Protein AF-A0AB36M5H4-F1 (afdb_monomer)

Structure (mmCIF, N/CA/C/O backbone):
data_AF-A0AB36M5H4-F1
#
_entry.id   AF-A0AB36M5H4-F1
#
loop_
_atom_site.group_PDB
_atom_site.id
_atom_site.type_symbol
_atom_site.label_atom_id
_atom_site.label_alt_id
_atom_site.label_comp_id
_atom_site.label_asym_id
_atom_site.label_entity_id
_atom_site.label_seq_id
_atom_site.pdbx_PDB_ins_code
_atom_site.Cartn_x
_atom_site.Cartn_y
_atom_site.Cartn_z
_atom_site.occupancy
_atom_site.B_iso_or_equiv
_atom_site.auth_seq_id
_atom_site.auth_comp_id
_atom_site.auth_asym_id
_atom_site.auth_atom_id
_atom_site.pdbx_PDB_model_num
ATOM 1 N N . MET A 1 1 ? -35.660 7.184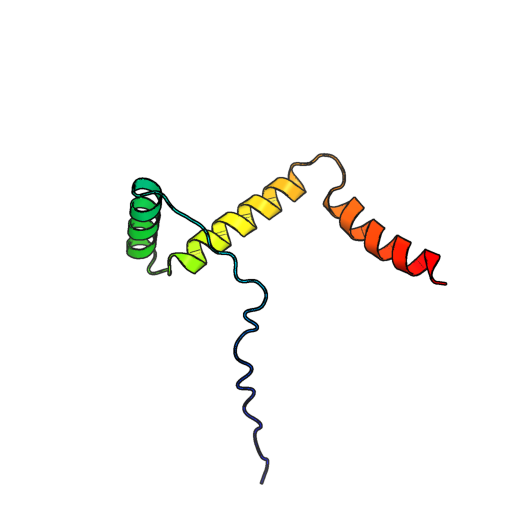 -29.510 1.00 38.19 1 MET A N 1
ATOM 2 C CA . MET A 1 1 ? -35.443 6.750 -28.112 1.00 38.19 1 MET A CA 1
ATOM 3 C C . MET A 1 1 ? -34.065 6.111 -28.037 1.00 38.19 1 MET A C 1
ATOM 5 O O . MET A 1 1 ? -33.893 5.030 -28.578 1.00 38.19 1 MET A O 1
ATOM 9 N N . SER A 1 2 ? -33.072 6.819 -27.492 1.00 42.28 2 SER A N 1
ATOM 10 C CA . SER A 1 2 ? -31.698 6.309 -27.365 1.00 42.28 2 SER A CA 1
ATOM 11 C C . SER A 1 2 ? -31.588 5.489 -26.079 1.00 42.28 2 SER A C 1
ATOM 13 O O . SER A 1 2 ? -31.865 6.011 -24.999 1.00 42.28 2 SER A O 1
ATOM 15 N N . GLN A 1 3 ? -31.260 4.203 -26.192 1.00 44.78 3 GLN A N 1
ATOM 16 C CA . GLN A 1 3 ? -31.000 3.339 -25.043 1.00 44.78 3 GLN A CA 1
ATOM 17 C C . GLN A 1 3 ? -29.583 3.613 -24.526 1.00 44.78 3 GLN A C 1
ATOM 19 O O . GLN A 1 3 ? -28.600 3.320 -25.201 1.00 44.78 3 GLN A O 1
ATOM 24 N N . PHE A 1 4 ? -29.472 4.167 -23.319 1.00 50.34 4 PHE A N 1
ATOM 25 C CA . PHE A 1 4 ? -28.202 4.239 -22.601 1.00 50.34 4 PHE A CA 1
ATOM 26 C C . PHE A 1 4 ? -27.860 2.850 -22.053 1.00 50.34 4 PHE A C 1
ATOM 28 O O . PHE A 1 4 ? -28.531 2.345 -21.154 1.00 50.34 4 PHE A O 1
ATOM 35 N N . VAL A 1 5 ? -26.812 2.231 -22.595 1.00 51.75 5 VAL A N 1
ATOM 36 C CA . VAL A 1 5 ? -26.224 1.010 -22.035 1.00 51.75 5 VAL A CA 1
ATOM 37 C C . VAL A 1 5 ? -25.462 1.406 -20.771 1.00 51.75 5 VAL A C 1
ATOM 39 O O . VAL A 1 5 ? -24.427 2.069 -20.842 1.00 51.75 5 VAL A O 1
ATOM 42 N N . SER A 1 6 ? -25.975 1.030 -19.599 1.00 53.44 6 SER A N 1
ATOM 43 C CA . SER A 1 6 ? -25.221 1.167 -18.357 1.00 53.44 6 SER A CA 1
ATOM 44 C C . SER A 1 6 ? -24.145 0.080 -18.319 1.00 53.44 6 SER A C 1
ATOM 46 O O . SER A 1 6 ? -24.418 -1.106 -18.137 1.00 53.44 6 SER A O 1
ATOM 48 N N . TYR A 1 7 ? -22.885 0.471 -18.499 1.00 51.59 7 TYR A N 1
ATOM 49 C CA . TYR A 1 7 ? -21.762 -0.414 -18.211 1.00 51.59 7 TYR A CA 1
ATOM 50 C C . TYR A 1 7 ? -21.647 -0.581 -16.692 1.00 51.59 7 TYR A C 1
ATOM 52 O O . TYR A 1 7 ? -20.826 0.055 -16.037 1.00 51.59 7 TYR 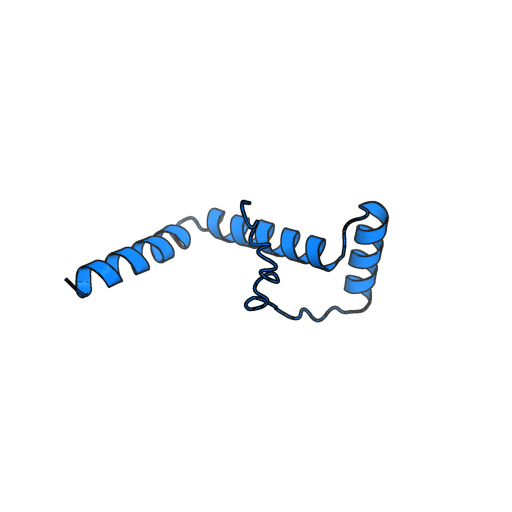A O 1
ATOM 60 N N . GLN A 1 8 ? -22.439 -1.481 -16.107 1.00 57.41 8 GLN A N 1
ATOM 61 C CA . GLN A 1 8 ? -22.090 -2.097 -14.825 1.00 57.41 8 GLN A CA 1
ATOM 62 C C . GLN A 1 8 ? -20.957 -3.112 -15.044 1.00 57.41 8 GLN A C 1
ATOM 64 O O . GLN A 1 8 ? -21.082 -4.294 -14.726 1.00 57.41 8 GLN A O 1
ATOM 69 N N . SER A 1 9 ? -19.823 -2.676 -15.598 1.00 62.19 9 SER A N 1
ATOM 70 C CA . SER A 1 9 ? -18.612 -3.488 -15.524 1.00 62.19 9 SER A CA 1
ATOM 71 C C . SER A 1 9 ? -18.169 -3.414 -14.062 1.00 62.19 9 SER A C 1
ATOM 73 O O . SER A 1 9 ? -17.577 -2.423 -13.624 1.00 62.19 9 SER A O 1
ATOM 75 N N . LYS A 1 10 ? -18.544 -4.418 -13.257 1.00 62.72 10 LYS A N 1
ATOM 76 C CA . LYS A 1 10 ? -17.939 -4.621 -11.935 1.00 62.72 10 LYS A CA 1
ATOM 77 C C . LYS A 1 10 ? -16.429 -4.538 -12.135 1.00 62.72 10 LYS A C 1
ATOM 79 O O . LYS A 1 10 ? -15.920 -5.188 -13.044 1.00 62.72 10 LYS A O 1
ATOM 84 N N . GLN A 1 11 ? -15.736 -3.733 -11.328 1.00 61.16 11 GLN A N 1
ATOM 85 C CA . GLN A 1 11 ? -14.287 -3.590 -11.474 1.00 61.16 11 GLN A CA 1
ATOM 86 C C . GLN A 1 11 ? -13.634 -4.981 -11.536 1.00 61.16 11 GLN A C 1
ATOM 88 O O . GLN A 1 11 ? -13.936 -5.799 -10.655 1.00 61.16 11 GLN A O 1
ATOM 93 N N . PRO A 1 12 ? -12.780 -5.258 -12.542 1.00 62.66 12 PRO A N 1
ATOM 94 C CA . PRO A 1 12 ? -12.106 -6.541 -12.658 1.00 62.66 12 PRO A CA 1
ATOM 95 C C . PRO A 1 12 ? -11.389 -6.848 -11.341 1.00 62.66 12 PRO A C 1
ATOM 97 O O . PRO A 1 12 ? -10.615 -6.040 -10.822 1.00 62.66 12 PRO A O 1
ATOM 100 N N . ARG A 1 13 ? -11.718 -7.993 -10.737 1.00 61.25 13 ARG A N 1
ATOM 101 C CA . ARG A 1 13 ? -11.194 -8.412 -9.423 1.00 61.25 13 ARG A CA 1
ATOM 102 C C .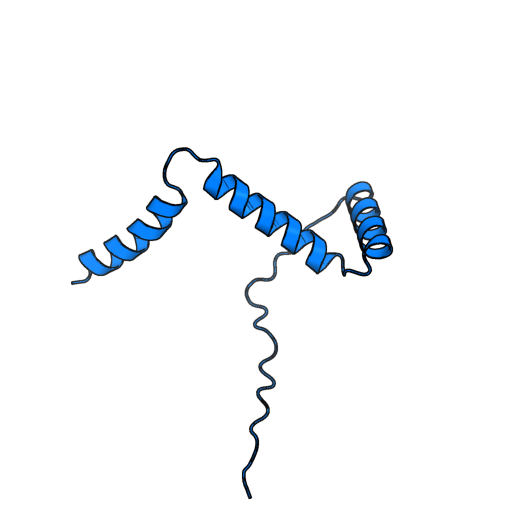 ARG A 1 13 ? -9.925 -9.254 -9.564 1.00 61.25 13 ARG A C 1
ATOM 104 O O . ARG A 1 13 ? -9.470 -9.810 -8.568 1.00 61.25 13 ARG A O 1
ATOM 111 N N . ASP A 1 14 ? -9.367 -9.310 -10.767 1.00 71.94 14 ASP A N 1
AT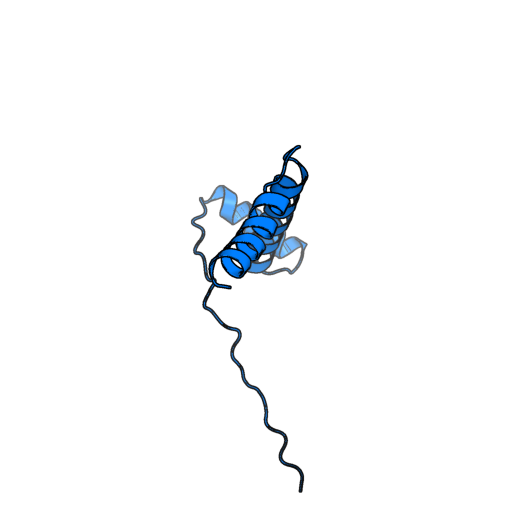OM 112 C CA . ASP A 1 14 ? -8.364 -10.293 -11.181 1.00 71.94 14 ASP A CA 1
ATOM 113 C C . ASP A 1 14 ? -7.022 -10.108 -10.453 1.00 71.94 14 ASP A C 1
ATOM 115 O O . ASP A 1 14 ? -6.274 -11.060 -10.266 1.00 71.94 14 ASP A O 1
ATOM 119 N N . ASN A 1 15 ? -6.768 -8.907 -9.918 1.00 70.81 15 ASN A N 1
ATOM 120 C CA . ASN A 1 15 ? -5.533 -8.553 -9.213 1.00 70.81 15 ASN A CA 1
ATOM 121 C C . ASN A 1 15 ? -5.732 -8.354 -7.703 1.00 70.81 15 ASN A C 1
ATOM 123 O O . ASN A 1 15 ? -5.243 -7.390 -7.109 1.00 70.81 15 ASN A O 1
ATOM 127 N N . ARG A 1 16 ? -6.475 -9.254 -7.053 1.00 80.88 16 ARG A N 1
ATOM 128 C CA . ARG A 1 16 ? -6.609 -9.259 -5.588 1.00 80.88 16 ARG A CA 1
ATOM 129 C C . ARG A 1 16 ? -5.477 -10.046 -4.948 1.00 80.88 16 ARG A C 1
ATOM 131 O O . ARG A 1 16 ? -5.319 -11.238 -5.192 1.00 80.88 16 ARG A O 1
ATOM 138 N N . ARG A 1 17 ? -4.713 -9.373 -4.091 1.00 84.31 17 ARG A N 1
ATOM 139 C CA . ARG A 1 17 ? -3.694 -9.989 -3.240 1.00 84.31 17 ARG A CA 1
ATOM 140 C C . ARG A 1 17 ? -4.122 -9.838 -1.788 1.00 84.31 17 ARG A C 1
ATOM 142 O O . ARG A 1 17 ? -4.481 -8.741 -1.367 1.00 84.31 17 ARG A O 1
ATOM 149 N N . ASN A 1 18 ? -4.105 -10.945 -1.055 1.00 89.00 18 ASN A N 1
ATOM 150 C CA . ASN A 1 18 ? -4.319 -10.928 0.385 1.00 89.00 18 ASN A CA 1
ATOM 151 C C . ASN A 1 18 ? -2.998 -10.570 1.062 1.00 89.00 18 ASN A C 1
ATOM 153 O O . ASN A 1 18 ? -1.951 -11.099 0.691 1.00 89.00 18 ASN A O 1
ATOM 157 N N . VAL A 1 19 ? -3.066 -9.675 2.041 1.00 88.38 19 VAL A N 1
ATOM 158 C CA . VAL A 1 19 ? -1.933 -9.295 2.883 1.00 88.38 19 VAL A CA 1
ATOM 159 C C . VAL A 1 19 ? -2.288 -9.709 4.301 1.00 88.38 19 VAL A C 1
ATOM 161 O O . VAL A 1 19 ? -3.339 -9.322 4.808 1.00 88.38 19 VAL A O 1
ATOM 164 N N . ASN A 1 20 ? -1.431 -10.521 4.910 1.00 94.50 20 ASN A N 1
ATOM 165 C CA . ASN A 1 20 ? -1.571 -10.891 6.310 1.00 94.50 20 ASN A CA 1
ATOM 166 C C . ASN A 1 20 ? -0.865 -9.831 7.146 1.00 94.50 20 ASN A C 1
ATOM 168 O O . ASN A 1 20 ? 0.291 -9.520 6.871 1.00 94.50 20 ASN A O 1
ATOM 172 N N . LEU A 1 21 ? -1.569 -9.296 8.138 1.00 94.62 21 LEU A N 1
ATOM 173 C CA . LEU A 1 21 ? -1.042 -8.303 9.064 1.00 94.62 21 LEU A CA 1
ATOM 174 C C . LEU A 1 21 ? -0.949 -8.921 10.455 1.00 94.62 21 LEU A C 1
ATOM 176 O O . LEU A 1 21 ? -1.840 -9.675 10.857 1.00 94.62 21 LEU A O 1
ATOM 180 N N . ASN A 1 22 ? 0.103 -8.581 11.191 1.00 97.69 22 ASN A N 1
ATOM 181 C CA . ASN A 1 22 ? 0.124 -8.795 12.633 1.00 97.69 22 ASN A CA 1
ATOM 182 C C . ASN A 1 22 ? -0.715 -7.723 13.357 1.00 97.69 22 ASN A C 1
ATOM 184 O O . ASN A 1 22 ? -1.195 -6.763 12.750 1.00 97.69 22 ASN A O 1
ATOM 188 N N . GLU A 1 23 ? -0.908 -7.896 14.666 1.00 97.94 23 GLU A N 1
ATOM 189 C CA . GLU A 1 23 ? -1.776 -7.011 1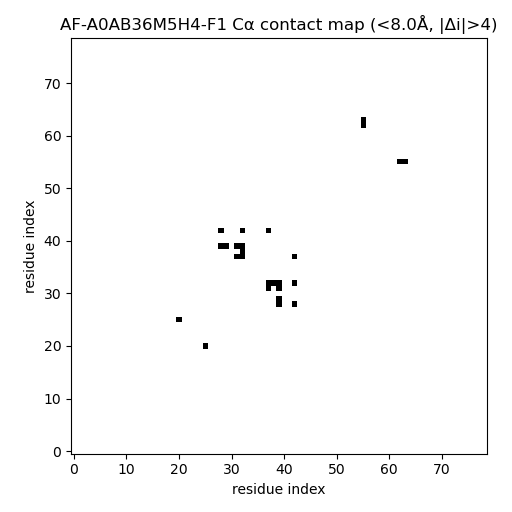5.452 1.00 97.94 23 GLU A CA 1
ATOM 190 C C . GLU A 1 23 ? -1.294 -5.554 15.431 1.00 97.94 23 GLU A C 1
ATOM 192 O O . GLU A 1 23 ? -2.082 -4.640 15.200 1.00 97.94 23 GLU A O 1
ATOM 197 N N . SER A 1 24 ? 0.013 -5.331 15.581 1.00 97.94 24 SER A N 1
ATOM 198 C CA . SER A 1 24 ? 0.606 -3.990 15.573 1.00 97.94 24 SER A CA 1
ATOM 199 C C . SER A 1 24 ? 0.447 -3.292 14.219 1.00 97.94 24 SER A C 1
ATOM 201 O O . SER A 1 24 ? 0.116 -2.108 14.163 1.00 97.94 24 SER A O 1
ATOM 203 N N . GLU A 1 25 ? 0.653 -4.016 13.116 1.00 96.94 25 GLU A N 1
ATOM 204 C CA . GLU A 1 25 ? 0.451 -3.502 11.756 1.00 96.94 25 GLU A CA 1
ATOM 205 C C . GLU A 1 25 ? -1.013 -3.139 11.515 1.00 96.94 25 GLU A C 1
ATOM 207 O O . GLU A 1 25 ? -1.312 -2.075 10.971 1.00 96.94 25 GLU A O 1
ATOM 212 N N . LYS A 1 26 ? -1.938 -3.997 11.954 1.00 96.75 26 LYS A N 1
ATOM 213 C CA . LYS A 1 26 ? -3.371 -3.733 11.854 1.00 96.75 26 LYS A CA 1
ATOM 214 C C . LYS A 1 26 ? -3.754 -2.477 12.639 1.00 96.75 26 LYS A C 1
ATOM 216 O O . LYS A 1 26 ? -4.395 -1.601 12.067 1.00 96.75 26 LYS A O 1
ATOM 221 N N . MET A 1 27 ? -3.301 -2.348 13.889 1.00 97.88 27 MET A N 1
ATOM 222 C CA . MET A 1 27 ? -3.543 -1.156 14.712 1.00 97.88 27 MET A CA 1
ATOM 223 C C . MET A 1 27 ? -3.027 0.122 14.045 1.00 97.88 27 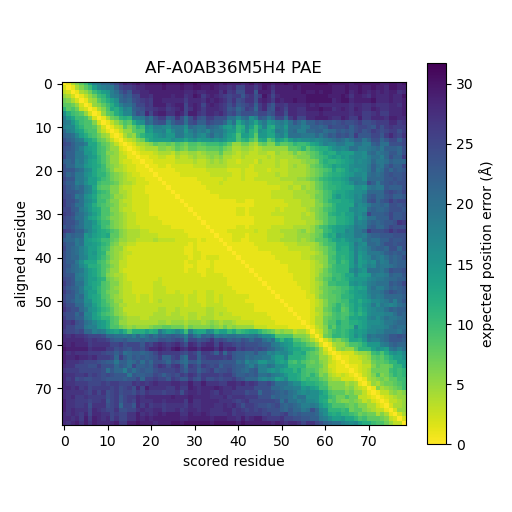MET A C 1
ATOM 225 O O . MET A 1 27 ? -3.706 1.150 14.065 1.00 97.88 27 MET A O 1
ATOM 229 N N . LEU A 1 28 ? -1.844 0.063 13.426 1.00 97.25 28 LEU A N 1
ATOM 230 C CA . LEU A 1 28 ? -1.288 1.189 12.683 1.00 97.25 28 LEU A CA 1
ATOM 231 C C . LEU A 1 28 ? -2.197 1.583 11.511 1.00 97.25 28 LEU A C 1
ATOM 233 O O . LEU A 1 28 ? -2.560 2.753 11.383 1.00 97.25 28 LEU A O 1
ATOM 237 N N . PHE A 1 29 ? -2.591 0.626 10.669 1.00 96.94 29 PHE A N 1
ATOM 238 C CA . PHE A 1 29 ? -3.446 0.921 9.521 1.00 96.94 29 PHE A CA 1
ATOM 239 C C . PHE A 1 29 ? -4.856 1.367 9.927 1.00 96.94 29 PHE A C 1
ATOM 241 O O . PHE A 1 29 ? -5.411 2.250 9.270 1.00 96.94 29 PHE A O 1
ATOM 248 N N . ASP A 1 30 ? -5.406 0.828 11.016 1.00 97.69 30 ASP A N 1
ATOM 249 C CA . ASP A 1 30 ? -6.671 1.279 11.602 1.00 97.69 30 ASP A CA 1
ATOM 250 C C . ASP A 1 30 ? -6.572 2.755 12.024 1.00 97.69 30 ASP A C 1
ATOM 252 O O . ASP A 1 30 ? -7.413 3.568 11.633 1.00 97.69 30 ASP A O 1
ATOM 256 N N . ALA A 1 31 ? -5.511 3.135 12.745 1.00 98.00 31 ALA A N 1
ATOM 257 C CA . ALA A 1 31 ? -5.279 4.521 13.150 1.00 98.00 31 ALA A CA 1
ATOM 258 C C . ALA A 1 31 ? -5.115 5.455 11.938 1.00 98.00 31 ALA A C 1
ATOM 260 O O . ALA A 1 31 ? -5.729 6.521 11.879 1.00 98.00 31 ALA A O 1
ATOM 261 N N . MET A 1 32 ? -4.347 5.042 10.925 1.00 97.06 32 MET A N 1
ATOM 262 C CA . MET A 1 32 ? -4.190 5.815 9.688 1.00 97.06 32 MET A CA 1
ATOM 263 C C . MET A 1 32 ? -5.517 5.982 8.943 1.00 97.06 32 MET A C 1
ATOM 265 O O . MET A 1 32 ? -5.799 7.060 8.418 1.00 97.06 32 MET A O 1
ATOM 269 N N . SER A 1 33 ? -6.346 4.937 8.909 1.00 97.88 33 SER A N 1
ATOM 270 C CA . SER A 1 33 ? -7.667 4.984 8.285 1.00 97.88 33 SER A CA 1
ATOM 271 C C . SER A 1 33 ? -8.590 5.971 8.997 1.00 97.88 33 SER A C 1
ATOM 273 O O . SER A 1 33 ? -9.252 6.769 8.335 1.00 97.88 33 SER A O 1
ATOM 275 N N . GLN A 1 34 ? -8.566 5.993 10.333 1.00 97.81 34 GLN A N 1
ATOM 276 C CA . GLN A 1 34 ? -9.331 6.949 11.137 1.00 97.81 34 GLN A CA 1
ATOM 277 C C . GLN A 1 34 ? -8.875 8.396 10.915 1.00 97.81 34 GLN A C 1
ATOM 279 O O . GLN A 1 34 ? -9.713 9.280 10.759 1.00 97.81 34 GLN A O 1
ATOM 284 N N . ILE A 1 35 ? -7.562 8.639 10.855 1.00 97.62 35 ILE A N 1
ATOM 285 C CA . ILE A 1 35 ? -7.001 9.986 10.656 1.00 97.62 35 ILE A CA 1
ATOM 286 C C . ILE A 1 35 ? -7.312 10.521 9.253 1.00 97.62 35 ILE A C 1
ATOM 288 O O . ILE A 1 35 ? -7.636 11.694 9.088 1.00 97.62 35 ILE A O 1
ATOM 292 N N . THR A 1 36 ? -7.189 9.673 8.232 1.00 95.94 36 THR A N 1
ATOM 293 C CA . THR A 1 36 ? -7.287 10.093 6.823 1.00 95.94 36 THR A CA 1
ATOM 294 C C . THR A 1 36 ? -8.689 9.950 6.235 1.00 95.94 36 THR A C 1
ATOM 296 O O . THR A 1 36 ? -8.923 10.396 5.113 1.00 95.94 36 THR A O 1
ATOM 299 N N . GLY A 1 37 ? -9.603 9.261 6.926 1.00 96.81 37 GLY A N 1
ATOM 300 C CA . GLY A 1 37 ? -10.896 8.845 6.374 1.00 96.81 37 GLY A CA 1
ATOM 301 C C . GLY A 1 37 ? -10.779 7.864 5.199 1.00 96.81 37 GLY A C 1
ATOM 302 O O . GLY A 1 37 ? -11.766 7.598 4.513 1.00 96.81 37 GLY A O 1
ATOM 303 N N . THR A 1 38 ? -9.580 7.336 4.931 1.00 95.88 38 THR A N 1
ATOM 304 C CA . THR A 1 38 ? -9.304 6.489 3.769 1.00 95.88 38 THR A CA 1
ATOM 305 C C . THR A 1 38 ? -9.346 5.013 4.168 1.00 95.88 38 THR A C 1
ATOM 307 O O . THR A 1 38 ? -8.720 4.628 5.156 1.00 95.88 38 THR A O 1
ATOM 310 N N . PRO A 1 39 ? -10.037 4.139 3.415 1.00 95.94 39 PRO A N 1
ATOM 311 C CA . PRO A 1 39 ? -10.041 2.703 3.674 1.00 95.94 39 PRO A CA 1
ATOM 312 C C . PRO A 1 39 ? -8.637 2.081 3.695 1.00 95.94 39 PRO A C 1
ATOM 314 O O . PRO A 1 39 ? -7.830 2.320 2.796 1.00 95.94 39 PRO A O 1
ATOM 317 N N . ILE A 1 40 ? -8.386 1.181 4.649 1.00 94.81 40 ILE A N 1
ATOM 318 C CA . ILE A 1 40 ? -7.100 0.475 4.832 1.00 94.81 40 ILE A CA 1
ATOM 319 C C . ILE A 1 40 ? -6.590 -0.168 3.537 1.00 94.81 40 ILE A C 1
ATOM 321 O O . ILE A 1 40 ? -5.417 -0.052 3.197 1.00 94.81 40 ILE A O 1
ATOM 325 N N . ALA A 1 41 ? -7.479 -0.802 2.767 1.00 92.12 41 ALA A N 1
ATOM 326 C CA . ALA A 1 41 ? -7.111 -1.441 1.503 1.00 92.12 41 ALA A CA 1
ATOM 327 C C . ALA A 1 41 ? -6.564 -0.451 0.456 1.00 92.12 41 ALA A C 1
ATOM 329 O O . ALA A 1 41 ? -5.759 -0.839 -0.390 1.00 92.12 41 ALA A O 1
ATOM 330 N N . ILE A 1 42 ? -7.007 0.810 0.495 1.00 93.31 42 ILE A N 1
ATOM 331 C CA . ILE A 1 42 ? -6.497 1.878 -0.372 1.00 93.31 42 ILE A CA 1
ATOM 332 C C . ILE A 1 42 ? -5.139 2.346 0.150 1.00 93.31 42 ILE A C 1
ATOM 334 O O . ILE A 1 42 ? -4.194 2.396 -0.631 1.00 93.31 42 ILE A O 1
ATOM 338 N N . ILE A 1 43 ? -5.006 2.561 1.463 1.00 95.38 43 ILE A N 1
ATOM 339 C CA . ILE A 1 43 ? -3.737 2.947 2.101 1.00 95.38 43 ILE A CA 1
ATOM 340 C C . ILE A 1 43 ? -2.633 1.932 1.769 1.00 95.38 43 ILE A C 1
ATOM 342 O O . ILE A 1 43 ? -1.595 2.302 1.223 1.00 95.38 43 ILE A O 1
ATOM 346 N N . ILE A 1 44 ? -2.871 0.639 2.014 1.00 94.38 44 ILE A N 1
ATOM 347 C CA . ILE A 1 44 ? -1.894 -0.428 1.737 1.00 94.38 44 ILE A CA 1
ATOM 348 C C . ILE A 1 44 ? -1.513 -0.454 0.250 1.00 94.38 44 ILE A C 1
ATOM 350 O O . ILE A 1 44 ? -0.338 -0.602 -0.091 1.00 94.38 44 ILE A O 1
ATOM 354 N N . ARG A 1 45 ? -2.490 -0.274 -0.648 1.00 92.12 45 ARG A N 1
ATOM 355 C CA . ARG A 1 45 ? -2.239 -0.229 -2.094 1.00 92.12 45 ARG A CA 1
ATOM 356 C C . ARG A 1 45 ? -1.34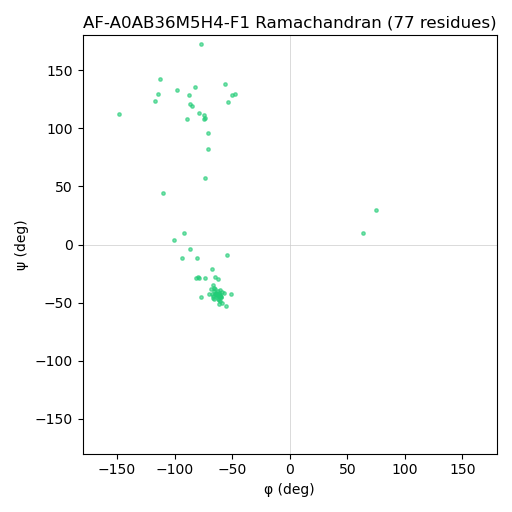8 0.949 -2.475 1.00 92.12 45 ARG A C 1
ATOM 358 O O . ARG A 1 45 ? -0.421 0.770 -3.259 1.00 92.12 45 ARG A O 1
ATOM 365 N N . GLU A 1 46 ? -1.620 2.134 -1.942 1.00 92.94 46 GLU A N 1
ATOM 366 C CA . GLU A 1 46 ? -0.819 3.324 -2.223 1.00 92.94 46 GLU A CA 1
ATOM 367 C C . GLU A 1 46 ? 0.613 3.182 -1.710 1.00 92.94 46 GLU A C 1
ATOM 369 O O . GLU A 1 46 ? 1.548 3.511 -2.439 1.00 92.94 46 GLU A O 1
ATOM 374 N N . PHE A 1 47 ? 0.801 2.636 -0.506 1.00 92.94 47 PHE A N 1
ATOM 375 C CA . PHE A 1 47 ? 2.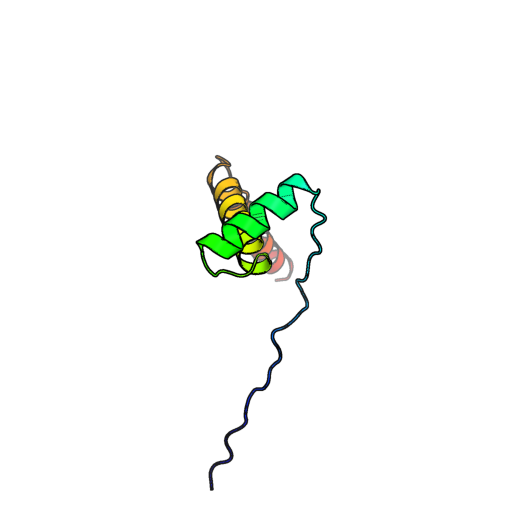129 2.332 0.027 1.00 92.94 47 PHE A CA 1
ATOM 376 C C . PHE A 1 47 ? 2.895 1.367 -0.878 1.00 92.94 47 PHE A C 1
ATOM 378 O O . PHE A 1 47 ? 4.027 1.658 -1.267 1.00 92.94 47 PHE A O 1
ATOM 385 N N . ALA A 1 48 ? 2.264 0.253 -1.260 1.00 91.38 48 ALA A N 1
ATOM 386 C CA . ALA A 1 48 ? 2.880 -0.744 -2.128 1.00 91.38 48 ALA A CA 1
ATOM 387 C C . ALA A 1 48 ? 3.267 -0.155 -3.494 1.00 91.38 48 ALA A C 1
ATOM 389 O O . ALA A 1 48 ? 4.383 -0.377 -3.961 1.00 91.38 48 ALA A O 1
ATOM 390 N N . LEU A 1 49 ? 2.387 0.640 -4.115 1.00 91.19 49 LEU A N 1
ATOM 391 C CA . LEU A 1 49 ? 2.660 1.279 -5.406 1.00 91.19 49 LEU A CA 1
ATOM 392 C C . LEU A 1 49 ? 3.779 2.319 -5.313 1.00 91.19 49 LEU A C 1
ATOM 394 O O . LEU A 1 49 ? 4.691 2.306 -6.138 1.00 91.19 49 LEU A O 1
ATOM 398 N N . ARG A 1 50 ? 3.749 3.193 -4.300 1.00 92.44 50 ARG A N 1
ATOM 399 C CA . ARG A 1 50 ? 4.799 4.203 -4.090 1.00 92.44 50 ARG A CA 1
ATOM 400 C C . ARG A 1 50 ? 6.156 3.547 -3.854 1.00 92.44 50 ARG A C 1
ATOM 402 O O . ARG A 1 50 ? 7.153 3.992 -4.419 1.00 92.44 50 ARG A O 1
ATOM 409 N N . HIS A 1 51 ? 6.193 2.478 -3.060 1.00 90.69 51 HIS A N 1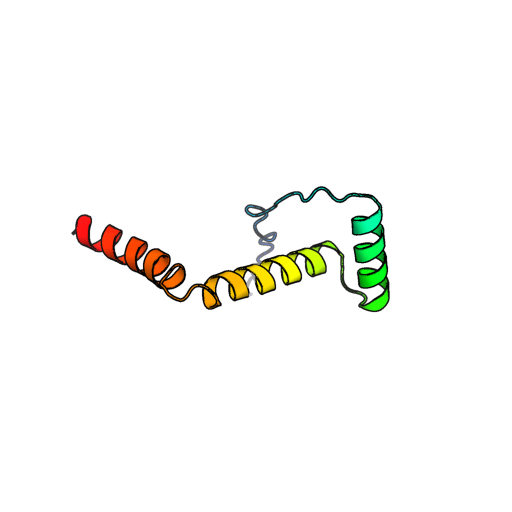
ATOM 410 C CA . HIS A 1 51 ? 7.422 1.735 -2.815 1.00 90.69 51 HIS A CA 1
ATOM 411 C C . HIS A 1 51 ? 7.922 1.020 -4.077 1.00 90.69 51 HIS A C 1
ATOM 413 O O . HIS A 1 51 ? 9.101 1.131 -4.399 1.00 90.69 51 HIS A O 1
ATOM 419 N N . ALA A 1 52 ? 7.036 0.367 -4.835 1.00 87.50 52 ALA A N 1
ATOM 420 C CA . ALA A 1 52 ? 7.395 -0.292 -6.090 1.00 87.50 52 ALA A CA 1
ATOM 421 C C . ALA A 1 52 ? 7.988 0.691 -7.110 1.00 87.50 52 ALA A C 1
ATOM 423 O O . ALA A 1 52 ? 9.036 0.412 -7.686 1.00 87.50 52 ALA A O 1
ATOM 424 N N . ILE A 1 53 ? 7.369 1.864 -7.286 1.00 87.62 53 ILE A N 1
ATOM 425 C CA . ILE A 1 53 ? 7.904 2.924 -8.153 1.00 87.62 53 ILE A CA 1
ATOM 426 C C . ILE A 1 53 ? 9.288 3.351 -7.667 1.00 87.62 53 ILE A C 1
ATOM 428 O O . ILE A 1 53 ? 10.213 3.442 -8.468 1.00 87.62 53 ILE A O 1
ATOM 432 N N . ARG A 1 54 ? 9.457 3.560 -6.355 1.00 88.06 54 ARG A N 1
ATOM 433 C CA . ARG A 1 54 ? 10.760 3.929 -5.800 1.00 88.06 54 ARG A CA 1
ATOM 434 C C . ARG A 1 54 ? 11.824 2.865 -6.072 1.00 88.06 54 ARG A C 1
ATOM 436 O O . ARG A 1 54 ? 12.899 3.236 -6.514 1.00 88.06 54 ARG A O 1
ATOM 443 N N . LEU A 1 55 ? 11.527 1.578 -5.887 1.00 85.25 55 LEU A N 1
ATOM 444 C CA . LEU A 1 55 ? 12.461 0.487 -6.202 1.00 85.25 55 LEU A CA 1
ATOM 445 C C . LEU A 1 55 ? 12.851 0.457 -7.687 1.00 85.25 55 LEU A C 1
ATOM 447 O O . LEU A 1 55 ? 14.009 0.220 -8.022 1.00 85.25 55 LEU A O 1
ATOM 451 N N . ILE A 1 56 ? 11.892 0.720 -8.579 1.00 80.88 56 ILE A N 1
ATOM 452 C CA . ILE A 1 56 ? 12.155 0.806 -10.021 1.00 80.88 56 ILE A CA 1
ATOM 453 C C . ILE A 1 56 ? 13.083 1.987 -10.336 1.00 80.88 56 ILE A C 1
ATOM 455 O O . ILE A 1 56 ? 13.948 1.856 -11.194 1.00 80.88 56 ILE A O 1
ATOM 459 N N . MET A 1 57 ? 12.923 3.120 -9.648 1.00 78.62 57 MET A N 1
ATOM 460 C CA . MET A 1 57 ? 13.737 4.322 -9.869 1.00 78.62 57 MET A CA 1
ATOM 461 C C . MET A 1 57 ? 15.124 4.266 -9.210 1.00 78.62 57 MET A C 1
ATOM 463 O O . MET A 1 57 ? 16.038 4.917 -9.699 1.00 78.62 57 MET A O 1
ATOM 467 N N . ASP A 1 58 ? 15.280 3.525 -8.110 1.00 74.00 58 ASP A N 1
ATOM 468 C CA . ASP A 1 58 ? 16.514 3.459 -7.302 1.00 74.00 58 ASP A CA 1
ATOM 469 C C . ASP A 1 58 ? 17.518 2.408 -7.815 1.00 74.00 58 ASP A C 1
ATOM 471 O O . ASP A 1 58 ? 18.624 2.281 -7.299 1.00 74.00 58 ASP A O 1
ATOM 475 N N . THR A 1 59 ? 17.151 1.633 -8.840 1.00 62.88 59 THR A N 1
ATOM 476 C CA . THR A 1 59 ? 18.083 0.713 -9.499 1.00 62.88 59 THR A CA 1
ATOM 477 C C . THR A 1 59 ? 18.801 1.445 -10.630 1.00 62.88 59 THR A C 1
ATOM 479 O O . THR A 1 59 ? 18.213 1.715 -11.673 1.00 62.88 59 THR A O 1
ATOM 482 N N . GLU A 1 60 ? 20.094 1.737 -10.432 1.00 57.97 60 GLU A N 1
ATOM 483 C CA . GLU A 1 60 ? 20.981 2.448 -11.378 1.00 57.97 60 GLU A CA 1
ATOM 484 C C . GLU A 1 60 ? 21.053 1.819 -12.787 1.00 57.97 60 GLU A C 1
ATOM 486 O O . GLU A 1 60 ? 21.557 2.440 -13.719 1.00 57.97 60 GLU A O 1
ATOM 491 N N . GLN A 1 61 ? 20.488 0.625 -12.994 1.00 54.50 61 GLN A N 1
ATOM 492 C CA . GLN A 1 61 ? 20.242 0.088 -14.325 1.00 54.50 61 GLN A CA 1
ATOM 493 C C . GLN A 1 61 ? 18.985 -0.806 -14.366 1.00 54.50 61 GLN A C 1
ATOM 495 O O . GLN A 1 61 ? 18.975 -1.946 -13.903 1.00 54.50 61 GLN A O 1
ATOM 500 N N . SER A 1 62 ? 17.961 -0.321 -15.075 1.00 58.00 62 SER A N 1
ATOM 501 C CA . SER A 1 62 ? 17.247 -1.112 -16.083 1.00 58.00 62 SER A CA 1
ATOM 502 C C . SER A 1 62 ? 16.261 -2.210 -15.623 1.00 58.00 62 SER A C 1
ATOM 504 O O . SER A 1 62 ? 16.014 -3.143 -16.376 1.00 58.00 62 SER A O 1
ATOM 506 N N . ILE A 1 63 ? 15.577 -2.135 -14.471 1.00 61.41 63 ILE A N 1
ATOM 507 C CA . ILE A 1 63 ? 14.342 -2.959 -14.330 1.00 61.41 63 ILE A CA 1
ATOM 508 C C . ILE A 1 63 ? 13.283 -2.484 -15.336 1.00 61.41 63 ILE A C 1
ATOM 510 O O . ILE A 1 63 ? 12.661 -3.302 -16.014 1.00 61.41 63 ILE A O 1
ATOM 514 N N . LEU A 1 64 ? 13.128 -1.164 -15.481 1.00 59.88 64 LEU A N 1
ATOM 515 C CA . LEU A 1 64 ? 12.217 -0.560 -16.453 1.00 59.88 64 LEU A CA 1
ATOM 516 C C . LEU A 1 64 ? 12.658 -0.851 -17.895 1.00 59.88 64 LEU A C 1
ATOM 518 O O . LEU A 1 64 ? 11.859 -1.321 -18.698 1.00 59.88 64 LEU A O 1
ATOM 522 N N . ASP A 1 65 ? 13.942 -0.665 -18.199 1.00 64.62 65 ASP A N 1
ATOM 523 C CA . ASP A 1 65 ? 14.508 -0.983 -19.515 1.00 64.62 65 ASP A CA 1
ATOM 524 C C . ASP A 1 65 ? 14.470 -2.490 -19.813 1.00 64.62 65 ASP A C 1
ATOM 526 O O . ASP A 1 65 ? 14.184 -2.867 -20.944 1.00 64.62 65 ASP A O 1
ATOM 530 N N . ARG A 1 66 ? 14.704 -3.388 -18.843 1.00 64.44 66 ARG A N 1
ATOM 531 C CA . ARG A 1 66 ? 14.493 -4.833 -19.050 1.00 64.44 66 ARG A CA 1
ATOM 532 C C . ARG A 1 66 ? 13.031 -5.128 -19.343 1.00 64.44 66 ARG A C 1
ATOM 534 O O . ARG A 1 66 ? 12.756 -5.845 -20.300 1.00 64.44 66 ARG A O 1
ATOM 541 N N . ALA A 1 67 ? 12.098 -4.574 -18.572 1.00 65.31 67 ALA A N 1
ATOM 542 C CA . ALA A 1 67 ? 10.669 -4.790 -18.788 1.00 65.31 67 ALA A CA 1
ATOM 543 C C . ALA A 1 67 ? 10.208 -4.272 -20.165 1.00 65.31 67 ALA A C 1
ATOM 545 O O . ALA A 1 67 ? 9.480 -4.969 -20.870 1.00 65.31 67 ALA A O 1
ATOM 546 N N . MET A 1 68 ? 10.684 -3.095 -20.584 1.00 66.00 68 MET A N 1
ATOM 547 C CA . MET A 1 68 ? 10.380 -2.510 -21.892 1.00 66.00 68 MET A CA 1
ATOM 548 C C . MET A 1 68 ? 11.034 -3.270 -23.054 1.00 66.00 68 MET A C 1
ATOM 550 O O . MET A 1 68 ? 10.381 -3.525 -24.066 1.00 66.00 68 MET A O 1
ATOM 554 N N . ASN A 1 69 ? 12.296 -3.682 -22.909 1.00 66.19 69 ASN A N 1
ATOM 555 C CA . ASN A 1 69 ? 13.014 -4.404 -23.961 1.00 66.19 69 ASN A CA 1
ATOM 556 C C . ASN A 1 69 ? 12.533 -5.848 -24.121 1.00 66.19 69 ASN A C 1
ATOM 558 O O . ASN A 1 69 ? 12.580 -6.369 -25.231 1.00 66.19 69 ASN A O 1
ATOM 562 N N . THR A 1 70 ? 12.033 -6.490 -23.061 1.00 63.19 70 THR A N 1
ATOM 563 C CA . THR A 1 70 ? 11.491 -7.857 -23.159 1.00 63.19 70 THR A CA 1
ATOM 564 C C . THR A 1 70 ? 10.279 -7.893 -24.094 1.00 63.19 70 THR A C 1
ATOM 566 O O . THR A 1 70 ? 10.223 -8.734 -24.985 1.00 63.19 70 THR A O 1
ATOM 569 N N . GLY A 1 71 ? 9.366 -6.919 -23.982 1.00 62.69 71 GLY A N 1
ATOM 570 C CA . GLY A 1 71 ? 8.227 -6.807 -24.900 1.00 62.69 71 GLY A CA 1
ATOM 571 C C . GLY A 1 71 ? 8.654 -6.530 -26.346 1.00 62.69 71 GLY A C 1
ATOM 572 O O . GLY A 1 71 ? 8.166 -7.173 -27.271 1.00 62.69 71 GLY A O 1
ATOM 573 N N . ALA A 1 72 ? 9.610 -5.620 -26.557 1.00 60.78 72 ALA A N 1
ATOM 574 C CA . ALA A 1 72 ? 10.109 -5.300 -27.897 1.00 60.78 72 ALA A CA 1
ATOM 575 C C . ALA A 1 72 ? 10.845 -6.482 -28.565 1.00 60.78 72 ALA A C 1
ATOM 577 O O . ALA A 1 72 ? 10.652 -6.739 -29.755 1.00 60.78 72 ALA A O 1
ATOM 578 N N . LEU A 1 73 ? 11.647 -7.237 -27.807 1.00 59.94 73 LEU A N 1
ATOM 579 C CA . LEU A 1 73 ? 12.373 -8.412 -28.300 1.00 59.94 73 LEU A CA 1
ATOM 580 C C . LEU A 1 73 ? 11.436 -9.575 -28.654 1.00 59.94 73 LEU A C 1
ATOM 582 O O . LEU A 1 73 ? 11.644 -10.230 -29.675 1.00 59.94 73 LEU A O 1
ATOM 586 N N . GLU A 1 74 ? 10.378 -9.803 -27.872 1.00 60.00 74 GLU A N 1
ATOM 587 C CA . GLU A 1 74 ? 9.375 -10.836 -28.169 1.00 60.00 74 GLU A CA 1
ATOM 588 C C . GLU A 1 74 ? 8.576 -10.554 -29.453 1.00 60.00 74 GLU A C 1
ATOM 590 O O . GLU A 1 74 ? 8.125 -11.490 -30.119 1.00 60.00 74 GLU A O 1
ATOM 595 N N . HIS A 1 75 ? 8.409 -9.281 -29.825 1.00 57.78 75 HIS A N 1
ATOM 596 C CA . HIS A 1 75 ? 7.757 -8.890 -31.076 1.00 57.78 75 HIS A CA 1
ATOM 597 C C . HIS A 1 75 ? 8.686 -8.966 -32.294 1.00 57.78 75 HIS A C 1
ATOM 599 O O . HIS A 1 75 ? 8.209 -9.250 -33.389 1.00 57.78 75 HIS A O 1
ATOM 605 N N . LEU A 1 76 ? 9.997 -8.777 -32.115 1.00 57.41 76 LEU A N 1
ATOM 606 C CA . LEU A 1 76 ? 10.986 -8.895 -33.194 1.00 57.41 76 LEU A CA 1
ATOM 607 C C . LEU A 1 76 ? 11.349 -10.349 -33.533 1.00 57.41 76 LEU A C 1
ATOM 609 O O . LEU A 1 76 ? 11.673 -10.632 -34.677 1.00 57.41 76 LEU A O 1
ATOM 613 N N . GLN A 1 77 ? 11.277 -11.281 -32.578 1.00 58.91 77 GLN A N 1
ATOM 614 C CA . GLN A 1 77 ? 11.559 -12.708 -32.825 1.00 58.91 77 GLN A CA 1
ATOM 615 C C . GLN A 1 77 ? 10.392 -13.479 -33.464 1.00 58.91 77 GLN A C 1
ATOM 617 O O . GLN A 1 77 ? 10.562 -14.624 -33.876 1.00 58.91 77 GLN A O 1
ATOM 622 N N . ARG A 1 78 ? 9.198 -12.877 -33.514 1.00 54.44 78 ARG A N 1
ATOM 623 C CA . ARG A 1 78 ? 8.000 -13.450 -34.151 1.00 54.44 78 ARG A CA 1
ATOM 624 C C . ARG A 1 78 ? 7.721 -12.873 -35.549 1.00 54.44 78 ARG A C 1
ATOM 626 O O . ARG A 1 78 ? 6.682 -13.208 -36.115 1.00 54.44 78 ARG A O 1
ATOM 633 N N . GLY A 1 79 ? 8.599 -12.006 -36.060 1.00 48.12 79 GLY A N 1
ATOM 634 C CA . GLY A 1 79 ? 8.546 -11.424 -37.406 1.00 48.12 79 GLY A CA 1
ATOM 635 C C . GLY A 1 79 ? 9.484 -12.118 -38.380 1.00 48.12 79 GLY A C 1
ATOM 636 O O . GLY A 1 79 ? 10.558 -12.572 -37.931 1.00 48.12 79 GLY A O 1
#

pLDDT: mean 77.02, std 18.13, range [38.19, 98.0]

Secondary structure (DSSP, 8-state):
---------PPP-TT-------HHHHHHHHHHHHHH---HHHHHHHHHHHHHHHHHHHSSS-HHHHHHHHHHHHHHTT-

Mean predicted aligned error: 13.63 Å

Radius of gyration: 19.98 Å; Cα contacts (8 Å, |Δi|>4): 13; chains: 1; bounding box: 56×24×53 Å

Foldseek 3Di:
DDDDDPPPPPPPPPPDDDDDDDPVRVVVLVVVCVVVVDDSVVVVVVVVVVVVVVVVVPPPDDPPPCVVVVVVVVVVVVD

Solvent-accessible surface area (backbone atoms only — not comparable to full-atom values): 5060 Å² total; per-residue (Å²): 137,88,82,80,80,78,82,81,68,70,77,82,68,86,85,73,77,90,80,91,70,56,72,69,57,45,55,50,41,51,51,50,20,68,76,67,74,44,59,51,76,54,53,54,49,52,53,53,50,55,50,51,53,47,57,52,69,70,42,97,71,48,60,59,54,48,59,55,48,51,57,55,50,61,57,58,75,74,104

Organism: Acinetobacter nosocomialis (NCBI:txid106654)

Sequence (79 aa):
MSQFVSYQSKQPRDNRRNVNLNESEKMLFDAMSQITGTPIAIIIREFALRHAIRLIMDTEQSILDRAMNTGALEHLQRG

Nearest PDB structures (foldseek):
  7vp2-assembly1_B  TM=5.434E-01  e=4.513E+00  Arabidopsis thaliana